Protein AF-A0A087UUV6-F1 (afdb_monomer_lite)

Organism: Stegodyphus mimosarum (NCBI:txid407821)

InterPro domains:
  IPR002867 IBR domain [SM00647] (6-73)
  IPR031127 E3 ubiquitin ligase RBR family [PTHR11685] (10-63)
  IPR044066 TRIAD supradomain [PS51873] (1-73)

Sequence (85 aa):
MFQNSEKDEDYSLKVWIKENESARKHCPKCNMVIEKESGCNHMECVNCNSHMCWLCLKIFPTGPDVYDHLPYCPENQNSSYEDVM

pLDDT: mean 78.53, std 15.55, range [43.66, 93.94]

Structure (mmCIF, N/CA/C/O backbone):
data_AF-A0A087UUV6-F1
#
_entry.id   AF-A0A087UUV6-F1
#
loop_
_atom_site.group_PDB
_atom_site.id
_atom_site.type_symbol
_atom_site.label_atom_id
_atom_site.label_alt_id
_atom_site.label_comp_id
_atom_site.label_asym_id
_atom_site.label_entity_id
_atom_site.label_seq_id
_atom_site.pdbx_PDB_ins_code
_atom_site.Cartn_x
_atom_site.Cartn_y
_atom_site.Cartn_z
_atom_site.occupancy
_atom_site.B_iso_or_equiv
_atom_site.auth_seq_id
_atom_site.auth_comp_id
_atom_site.auth_asym_id
_atom_site.auth_atom_id
_atom_site.pdbx_PDB_model_num
ATOM 1 N N . MET A 1 1 ? -18.561 21.813 32.831 1.00 44.41 1 MET A N 1
ATOM 2 C CA . MET A 1 1 ? -19.243 20.971 31.831 1.00 44.41 1 MET A CA 1
ATOM 3 C C . MET A 1 1 ? -18.485 19.655 31.776 1.00 44.41 1 MET A C 1
ATOM 5 O O . MET A 1 1 ? -17.271 19.677 31.653 1.00 44.41 1 MET A O 1
ATOM 9 N N . PHE A 1 2 ? -19.217 18.580 32.059 1.00 43.66 2 PHE A N 1
ATOM 10 C CA . PHE A 1 2 ? -18.877 17.150 32.063 1.00 43.66 2 PHE A CA 1
ATOM 11 C C . PHE A 1 2 ? -18.023 16.741 30.843 1.00 43.66 2 PHE A C 1
ATOM 13 O O . PHE A 1 2 ? -18.214 17.340 29.794 1.00 43.66 2 PHE A O 1
ATOM 20 N N . GLN A 1 3 ? -17.120 15.757 30.817 1.00 47.09 3 GLN A N 1
ATOM 21 C CA . GLN A 1 3 ? -16.528 14.778 31.742 1.00 47.09 3 GLN A CA 1
ATOM 22 C C . GLN A 1 3 ? -15.297 14.209 30.991 1.00 47.09 3 GLN A C 1
ATOM 24 O O . GLN A 1 3 ? -15.338 14.107 29.767 1.00 47.09 3 GLN A O 1
ATOM 29 N N . ASN A 1 4 ? -14.234 13.819 31.707 1.00 63.03 4 ASN A N 1
ATOM 30 C CA . ASN A 1 4 ? -13.155 12.966 31.185 1.00 63.03 4 ASN A CA 1
ATOM 31 C C . ASN A 1 4 ? -13.742 11.721 30.495 1.00 63.03 4 ASN A C 1
ATOM 33 O O . ASN A 1 4 ? -14.445 10.948 31.149 1.00 63.03 4 ASN A O 1
ATOM 37 N N . SER A 1 5 ? -13.431 11.493 29.218 1.00 54.84 5 SER A N 1
ATOM 38 C CA . SER A 1 5 ? -13.791 10.266 28.494 1.00 54.84 5 SER A CA 1
ATOM 39 C C . SER A 1 5 ? -12.545 9.420 28.210 1.00 54.84 5 SER A C 1
ATOM 41 O O . SER A 1 5 ? -12.093 9.284 27.081 1.00 54.84 5 SER A O 1
ATOM 43 N N . GLU A 1 6 ? -11.975 8.826 29.259 1.00 58.62 6 GLU A N 1
ATOM 44 C CA . GLU A 1 6 ? -10.854 7.868 29.190 1.00 58.62 6 GLU A CA 1
ATOM 45 C C . GLU A 1 6 ? -11.297 6.459 28.725 1.00 58.62 6 GLU A C 1
ATOM 47 O O . GLU A 1 6 ? -10.804 5.454 29.235 1.00 58.62 6 GLU A O 1
ATOM 52 N N . LYS A 1 7 ? -12.281 6.342 27.818 1.00 51.41 7 LYS A N 1
ATOM 53 C CA . LYS A 1 7 ? -12.861 5.040 27.415 1.00 51.41 7 LYS A CA 1
ATOM 54 C C . LYS A 1 7 ? -13.310 4.947 25.955 1.00 51.41 7 LYS A C 1
ATOM 56 O O . LYS A 1 7 ? -14.284 4.261 25.662 1.00 51.41 7 LYS A O 1
ATOM 61 N N . ASP A 1 8 ? -12.604 5.586 25.035 1.00 56.81 8 ASP A N 1
ATOM 62 C CA . ASP A 1 8 ? -12.778 5.246 23.624 1.00 56.81 8 ASP A CA 1
ATOM 63 C C . ASP A 1 8 ? -11.855 4.062 23.296 1.00 56.81 8 ASP A C 1
ATOM 65 O O . ASP A 1 8 ? -10.635 4.207 23.340 1.00 56.81 8 ASP A O 1
ATOM 69 N N . GLU A 1 9 ? -12.410 2.886 22.972 1.00 58.59 9 GLU A N 1
ATOM 70 C CA . GLU A 1 9 ? -11.658 1.692 22.507 1.00 58.59 9 GLU A CA 1
ATOM 71 C C . GLU A 1 9 ? -10.708 2.013 21.336 1.00 58.59 9 GLU A C 1
ATOM 73 O O . GLU A 1 9 ? -9.662 1.391 21.149 1.00 58.59 9 GLU A O 1
ATOM 78 N N . ASP A 1 10 ? -11.049 3.057 20.585 1.00 59.53 10 ASP A N 1
ATOM 79 C CA . ASP A 1 10 ? -10.279 3.625 19.485 1.00 59.53 10 ASP A CA 1
ATOM 80 C C . ASP A 1 10 ? -8.919 4.213 19.943 1.00 59.53 10 ASP A C 1
ATOM 82 O O . ASP A 1 10 ? -7.947 4.216 19.184 1.00 59.53 10 ASP A O 1
ATOM 86 N N . TYR A 1 11 ? -8.791 4.637 21.210 1.00 64.31 11 TYR A N 1
ATOM 87 C CA . TYR A 1 11 ? -7.541 5.170 21.768 1.00 64.31 11 TYR A CA 1
ATOM 88 C C . TYR A 1 11 ? -6.415 4.131 21.748 1.00 64.31 11 TYR A C 1
A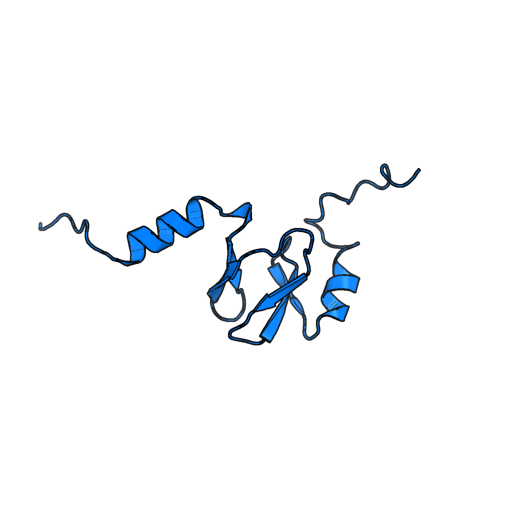TOM 90 O O . TYR A 1 11 ? -5.304 4.434 21.313 1.00 64.31 11 TYR A O 1
ATOM 98 N N . SER A 1 12 ? -6.706 2.891 22.145 1.00 70.88 12 SER A N 1
ATOM 99 C CA . SER A 1 12 ? -5.711 1.814 22.166 1.00 70.88 12 SER A CA 1
ATOM 100 C C . SER A 1 12 ? -5.224 1.447 20.760 1.00 70.88 12 SER A C 1
ATOM 102 O O . SER A 1 12 ? -4.030 1.219 20.572 1.00 70.88 12 SER A O 1
ATOM 104 N N . LEU A 1 13 ? -6.107 1.463 19.753 1.00 66.19 13 LEU A N 1
ATOM 105 C CA . LEU A 1 13 ? -5.734 1.220 18.352 1.00 66.19 13 LEU A CA 1
ATOM 106 C C . LEU A 1 13 ? -4.884 2.362 17.782 1.00 66.19 13 LEU A C 1
ATOM 108 O O . LEU A 1 13 ? -3.879 2.112 17.113 1.00 66.19 13 LEU A O 1
ATOM 112 N N . LYS A 1 14 ? -5.239 3.615 18.087 1.00 68.50 14 LYS A N 1
ATOM 113 C CA . LYS A 1 14 ? -4.453 4.793 17.690 1.00 68.50 14 LYS A CA 1
ATOM 114 C C . LYS A 1 14 ? -3.050 4.780 18.288 1.00 68.50 14 LYS A C 1
ATOM 116 O O . LYS A 1 14 ? -2.098 5.108 17.583 1.00 68.50 14 LYS A O 1
ATOM 121 N N . VAL A 1 15 ? -2.915 4.411 19.563 1.00 72.19 15 VAL A N 1
ATOM 122 C CA . VAL A 1 15 ? -1.611 4.286 20.234 1.00 72.19 15 VAL A CA 1
ATOM 123 C C . VAL A 1 15 ? -0.792 3.171 19.589 1.00 72.19 15 VAL A C 1
ATOM 125 O O . VAL A 1 15 ? 0.334 3.420 19.174 1.00 72.19 15 VAL A O 1
ATOM 128 N N . TRP A 1 16 ? -1.383 1.995 19.370 1.00 70.75 16 TRP A N 1
ATOM 129 C CA . TRP A 1 16 ? -0.690 0.875 18.734 1.00 70.75 16 TRP A CA 1
ATOM 130 C C . TRP A 1 16 ? -0.194 1.213 17.320 1.00 70.75 16 TRP A C 1
ATOM 132 O O . TRP A 1 16 ? 0.936 0.883 16.970 1.00 70.75 16 TRP A O 1
ATOM 142 N N . ILE A 1 17 ? -0.971 1.915 16.490 1.00 68.06 17 ILE A N 1
ATOM 143 C CA . ILE A 1 17 ? -0.503 2.338 15.156 1.00 68.06 17 ILE A CA 1
ATOM 144 C C . ILE A 1 17 ? 0.656 3.338 15.276 1.00 68.06 17 ILE A C 1
ATOM 146 O O . ILE A 1 17 ? 1.685 3.146 14.628 1.00 68.06 17 ILE A O 1
ATOM 150 N N . LYS A 1 18 ? 0.526 4.348 16.147 1.00 65.56 18 LYS A N 1
ATOM 151 C CA . LYS A 1 18 ? 1.557 5.378 16.364 1.00 65.56 18 LYS A CA 1
ATOM 152 C C . LYS A 1 18 ? 2.866 4.827 16.923 1.00 65.56 18 LYS A C 1
ATOM 15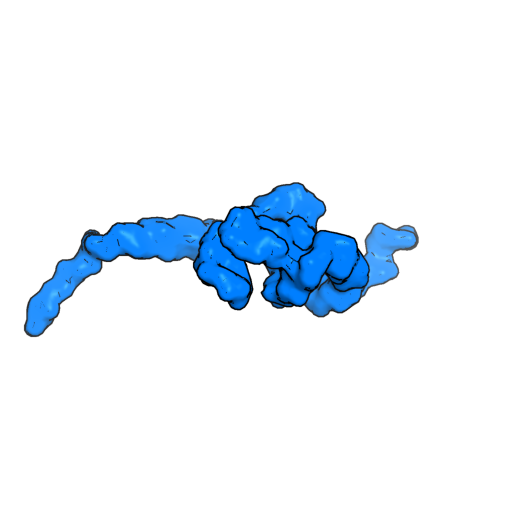4 O O . LYS A 1 18 ? 3.936 5.332 16.604 1.00 65.56 18 LYS A O 1
ATOM 159 N N . GLU A 1 19 ? 2.800 3.783 17.741 1.00 65.25 19 GLU A N 1
ATOM 160 C CA . GLU A 1 19 ? 3.989 3.156 18.321 1.00 65.25 19 GLU A CA 1
ATOM 161 C C . GLU A 1 19 ? 4.880 2.478 17.271 1.00 65.25 19 GLU A C 1
ATOM 163 O O . GLU A 1 19 ? 6.058 2.261 17.536 1.00 65.25 19 GLU A O 1
ATOM 168 N N . ASN A 1 20 ? 4.354 2.135 16.087 1.00 65.81 20 ASN A N 1
ATOM 169 C CA . ASN A 1 20 ? 5.148 1.564 14.994 1.00 65.81 20 ASN A CA 1
ATOM 170 C C . ASN A 1 20 ? 4.683 2.074 13.617 1.00 65.81 20 ASN A C 1
ATOM 172 O O . ASN A 1 20 ? 4.355 1.282 12.731 1.00 65.81 20 ASN A O 1
ATOM 176 N N . GLU A 1 21 ? 4.696 3.392 13.402 1.00 64.44 21 GLU A N 1
ATOM 177 C CA . GLU A 1 21 ? 4.370 4.012 12.098 1.00 64.44 21 GLU A CA 1
ATOM 178 C C . GLU A 1 21 ? 5.290 3.542 10.951 1.00 64.44 21 GLU A C 1
ATOM 180 O O . GLU A 1 21 ? 4.939 3.619 9.771 1.00 64.44 21 GLU A O 1
ATOM 185 N N . SER A 1 22 ? 6.473 3.014 11.281 1.00 69.44 22 SER A N 1
ATOM 186 C CA . SER A 1 22 ? 7.407 2.410 10.325 1.00 69.44 22 SER A CA 1
ATOM 187 C 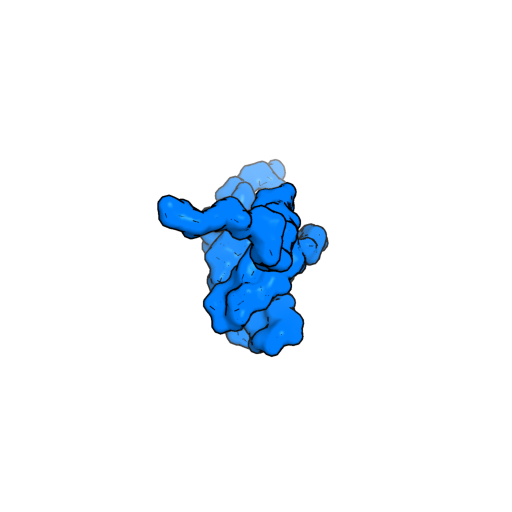C . SER A 1 22 ? 6.953 1.037 9.812 1.00 69.44 22 SER A C 1
ATOM 189 O O . SER A 1 22 ? 7.324 0.654 8.699 1.00 69.44 22 SER A O 1
ATOM 191 N N . ALA A 1 23 ? 6.132 0.321 10.588 1.00 77.50 23 ALA A N 1
ATOM 192 C CA . ALA A 1 23 ? 5.615 -1.008 10.267 1.00 77.50 23 ALA A CA 1
ATOM 193 C C . ALA A 1 23 ? 4.108 -1.016 9.979 1.00 77.50 23 ALA A C 1
AT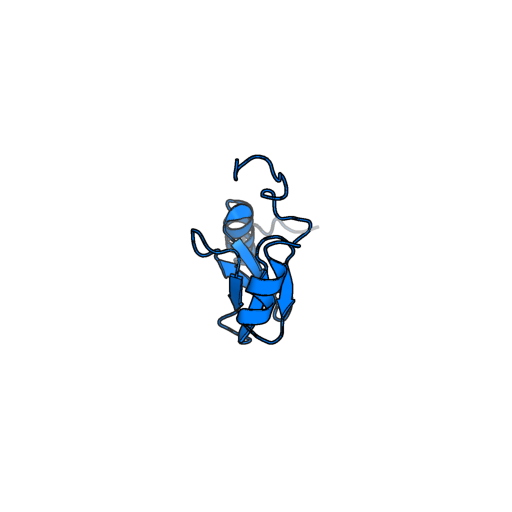OM 195 O O . ALA A 1 23 ? 3.610 -1.992 9.434 1.00 77.50 23 ALA A O 1
ATOM 196 N N . ARG A 1 24 ? 3.366 0.045 10.317 1.00 84.69 24 ARG A N 1
ATOM 197 C CA . ARG A 1 24 ? 1.906 0.105 10.166 1.00 84.69 24 ARG A CA 1
ATOM 198 C C . ARG A 1 24 ? 1.466 1.400 9.502 1.00 84.69 24 ARG A C 1
ATOM 200 O O . ARG A 1 24 ? 1.846 2.484 9.935 1.00 84.69 24 ARG A O 1
ATOM 207 N N . LYS A 1 25 ? 0.638 1.289 8.463 1.00 88.06 25 LYS A N 1
ATOM 208 C CA . LYS A 1 25 ? 0.075 2.428 7.720 1.00 88.06 25 LYS A CA 1
ATOM 209 C C . LYS A 1 25 ? -1.389 2.174 7.376 1.00 88.06 25 LYS A C 1
ATOM 211 O O . LYS A 1 25 ? -1.870 1.053 7.478 1.00 88.06 25 LYS A O 1
ATOM 216 N N . HIS A 1 26 ? -2.107 3.209 6.957 1.00 89.88 26 HIS A N 1
ATOM 217 C CA . HIS A 1 26 ? -3.459 3.057 6.421 1.00 89.88 26 HIS A CA 1
ATOM 218 C C . HIS A 1 26 ? -3.425 2.876 4.906 1.00 89.88 26 HIS A C 1
ATOM 220 O O . HIS A 1 26 ? -2.668 3.544 4.200 1.00 89.88 26 HIS A O 1
ATOM 226 N N . CYS A 1 27 ? -4.283 1.994 4.398 1.00 91.19 27 CYS A N 1
ATOM 227 C CA . CYS A 1 27 ? -4.515 1.855 2.972 1.00 91.19 27 CYS A CA 1
ATOM 228 C C . CYS A 1 27 ? -5.126 3.159 2.420 1.00 91.19 27 CYS A C 1
ATOM 230 O O . CYS A 1 27 ? -6.219 3.537 2.838 1.00 91.19 27 CYS A O 1
ATOM 232 N N . PRO A 1 28 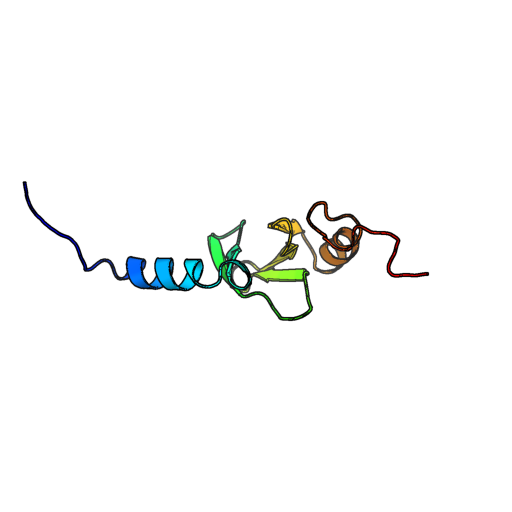? -4.514 3.808 1.419 1.00 90.50 28 PRO A N 1
ATOM 233 C CA . PRO A 1 28 ? -5.028 5.049 0.834 1.00 90.50 28 PRO A CA 1
ATOM 234 C C . PRO A 1 28 ? -6.360 4.879 0.080 1.00 90.50 28 PRO A C 1
ATOM 236 O O . PRO A 1 28 ? -7.018 5.869 -0.222 1.00 90.50 28 PRO A O 1
ATOM 239 N N . LYS A 1 29 ? -6.774 3.640 -0.232 1.00 91.19 29 LYS A N 1
ATOM 240 C CA . LYS A 1 29 ? -8.026 3.344 -0.950 1.00 91.19 29 LYS A CA 1
ATOM 241 C C . LYS A 1 29 ? -9.208 3.077 -0.018 1.00 91.19 29 LYS A C 1
ATOM 243 O O . LYS A 1 29 ? -10.296 3.584 -0.258 1.00 91.19 29 LYS A O 1
ATOM 248 N N . CYS A 1 30 ? -9.019 2.242 1.004 1.00 92.94 30 CYS A N 1
ATOM 249 C CA . CYS A 1 30 ? -10.106 1.782 1.881 1.00 92.94 30 CYS A CA 1
ATOM 250 C C . CYS A 1 30 ? -9.900 2.130 3.361 1.00 92.94 30 CYS A C 1
ATOM 252 O O . CYS A 1 30 ? -10.729 1.770 4.190 1.00 92.94 30 CYS A O 1
ATOM 254 N N . ASN A 1 31 ? -8.798 2.805 3.695 1.00 89.12 31 ASN A N 1
ATOM 255 C CA . ASN A 1 31 ? -8.413 3.225 5.041 1.00 89.12 31 ASN A CA 1
ATOM 256 C C . ASN A 1 31 ? -8.185 2.091 6.063 1.00 89.12 31 ASN A C 1
ATOM 258 O O . ASN A 1 31 ? -7.947 2.362 7.240 1.00 89.12 31 ASN A O 1
ATOM 262 N N . MET A 1 32 ? -8.204 0.822 5.640 1.00 89.81 32 MET A N 1
ATOM 263 C CA . MET A 1 32 ? -7.844 -0.302 6.509 1.00 89.81 32 MET A CA 1
ATOM 264 C C . MET A 1 32 ? -6.361 -0.240 6.893 1.00 89.81 32 MET A C 1
ATOM 266 O O . MET A 1 32 ? -5.522 0.123 6.068 1.00 89.81 32 MET A O 1
ATOM 270 N N . VAL A 1 33 ? -6.041 -0.611 8.133 1.00 88.25 33 VAL A N 1
ATOM 271 C CA . VAL A 1 33 ? -4.657 -0.731 8.605 1.00 88.25 33 VAL A CA 1
ATOM 272 C C . VAL A 1 33 ? -3.960 -1.859 7.846 1.00 88.25 33 VAL A C 1
ATOM 274 O O . VAL A 1 33 ? -4.468 -2.974 7.768 1.00 88.25 33 VAL A O 1
ATOM 277 N N . ILE A 1 34 ? -2.800 -1.548 7.286 1.00 88.50 34 ILE A N 1
ATOM 278 C CA . ILE A 1 34 ? -1.896 -2.478 6.621 1.00 88.50 34 ILE A CA 1
ATOM 279 C C . ILE A 1 34 ? -0.574 -2.520 7.387 1.00 88.50 34 ILE A C 1
ATOM 281 O O . ILE A 1 34 ? -0.083 -1.499 7.875 1.00 88.50 34 ILE A O 1
ATOM 285 N N . GLU A 1 35 ? -0.004 -3.712 7.488 1.00 85.81 35 GLU A N 1
ATOM 286 C CA . GLU A 1 35 ? 1.278 -3.960 8.139 1.00 85.81 35 GLU A CA 1
ATOM 287 C C . GLU A 1 35 ? 2.339 -4.248 7.080 1.00 85.81 35 GLU A C 1
ATOM 289 O O . GLU A 1 35 ? 2.074 -4.982 6.133 1.00 85.81 35 GLU A O 1
ATOM 294 N N . LYS A 1 36 ? 3.522 -3.648 7.215 1.00 81.81 36 LYS A N 1
ATOM 295 C CA . LYS A 1 36 ? 4.633 -3.821 6.284 1.00 81.81 36 LYS A CA 1
ATOM 296 C C . LYS A 1 36 ? 5.154 -5.247 6.353 1.00 81.81 36 LYS A C 1
ATOM 298 O O . LYS A 1 36 ? 5.596 -5.691 7.411 1.00 81.81 36 LYS A O 1
ATOM 303 N N . GLU A 1 37 ? 5.245 -5.907 5.207 1.00 76.31 37 GLU A N 1
ATOM 304 C CA . GLU A 1 37 ? 6.052 -7.116 5.107 1.00 76.31 37 GLU A CA 1
ATOM 305 C C . GLU A 1 37 ? 7.550 -6.754 5.126 1.00 76.31 37 GLU A C 1
ATOM 307 O O . GLU A 1 37 ? 8.022 -5.835 4.438 1.00 76.31 37 GLU A O 1
ATOM 312 N N . SER A 1 38 ? 8.322 -7.447 5.964 1.00 76.00 38 SER A N 1
ATOM 313 C CA . SER A 1 38 ? 9.767 -7.228 6.054 1.00 76.00 38 SER A CA 1
ATOM 314 C C . SER A 1 38 ? 10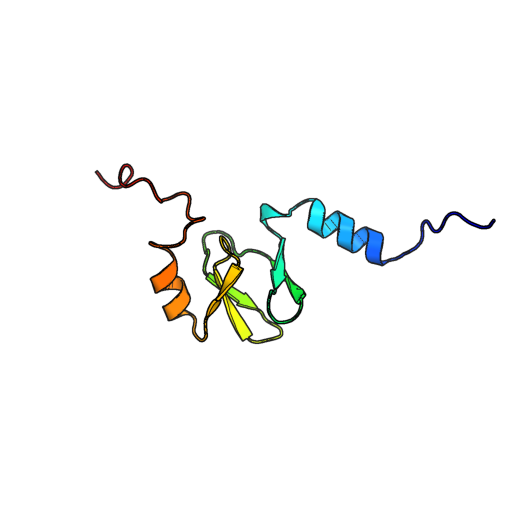.434 -7.492 4.700 1.00 76.00 38 SER A C 1
ATOM 316 O O . SER A 1 38 ? 10.157 -8.490 4.046 1.00 76.00 38 SER A O 1
ATOM 318 N N . GLY A 1 39 ? 11.318 -6.590 4.265 1.00 75.75 39 GLY A N 1
ATOM 319 C CA . GLY A 1 39 ? 12.097 -6.756 3.031 1.00 75.75 39 GLY A CA 1
ATOM 320 C C . GLY A 1 39 ? 11.385 -6.414 1.714 1.00 75.75 39 GLY A C 1
ATOM 321 O O . GLY A 1 39 ? 12.073 -6.265 0.708 1.00 75.75 39 GLY A O 1
ATOM 322 N N . CYS A 1 40 ? 10.063 -6.202 1.697 1.00 81.75 40 CYS A N 1
ATOM 323 C CA . CYS A 1 40 ? 9.339 -5.781 0.492 1.00 81.75 40 CYS A CA 1
ATOM 324 C C . CYS A 1 40 ? 8.733 -4.376 0.654 1.00 81.75 40 CYS A C 1
ATOM 326 O O . CYS A 1 40 ? 8.249 -4.001 1.724 1.00 81.75 40 CYS A O 1
ATOM 328 N N . ASN A 1 41 ? 8.791 -3.572 -0.410 1.00 88.88 41 ASN A N 1
ATOM 329 C CA . ASN A 1 41 ? 8.113 -2.272 -0.489 1.00 88.88 41 ASN A CA 1
ATOM 330 C C . ASN A 1 41 ? 6.853 -2.327 -1.365 1.00 88.88 41 ASN A C 1
ATOM 332 O O . ASN A 1 41 ? 6.121 -1.342 -1.428 1.00 88.88 41 ASN A O 1
ATOM 336 N N . HIS A 1 42 ? 6.585 -3.457 -2.019 1.00 92.12 42 HIS A N 1
ATOM 337 C CA . HIS A 1 42 ? 5.294 -3.745 -2.635 1.00 92.12 42 HIS A CA 1
ATOM 338 C C . HIS A 1 42 ? 4.350 -4.306 -1.574 1.00 92.12 42 HIS A C 1
ATOM 340 O O . HIS A 1 42 ? 4.695 -5.245 -0.867 1.00 92.12 42 HIS A O 1
ATOM 346 N N . MET A 1 43 ? 3.176 -3.693 -1.448 1.00 91.69 43 MET A N 1
ATOM 347 C CA . MET A 1 43 ? 2.147 -4.081 -0.491 1.00 91.69 43 MET A CA 1
ATOM 348 C C . MET A 1 43 ? 0.817 -4.280 -1.199 1.00 91.69 43 MET A C 1
ATOM 350 O O . MET A 1 43 ? 0.440 -3.483 -2.059 1.00 91.69 43 MET A O 1
ATOM 354 N N . GLU A 1 44 ? 0.071 -5.298 -0.789 1.00 92.69 44 GLU A N 1
ATOM 355 C CA . GLU A 1 44 ? -1.295 -5.540 -1.238 1.00 92.69 44 GLU A CA 1
ATOM 356 C C . GLU A 1 44 ? -2.263 -5.409 -0.063 1.00 92.69 44 GLU A C 1
ATOM 358 O O . GLU A 1 44 ? -2.069 -5.986 1.006 1.00 92.69 44 GLU A O 1
ATOM 363 N N . CYS A 1 45 ? -3.317 -4.615 -0.242 1.00 91.88 45 CYS A N 1
ATOM 364 C CA . CYS A 1 45 ? -4.343 -4.492 0.783 1.00 91.88 45 CYS A CA 1
ATOM 365 C C . CYS A 1 45 ? -5.286 -5.696 0.742 1.00 91.88 45 CYS A C 1
ATOM 367 O O . CYS A 1 45 ? -6.089 -5.800 -0.178 1.00 91.88 45 CYS A O 1
ATOM 369 N N . VAL A 1 46 ? -5.295 -6.504 1.801 1.00 90.94 46 VAL A N 1
ATOM 370 C CA . VAL A 1 46 ? -6.161 -7.694 1.943 1.00 90.94 46 VAL A CA 1
ATOM 371 C C . VAL A 1 46 ? -7.670 -7.419 1.859 1.00 90.94 46 VAL A C 1
ATOM 373 O O . VAL A 1 46 ? -8.452 -8.332 1.624 1.00 90.94 46 VAL A O 1
ATOM 376 N N . ASN A 1 47 ? -8.103 -6.172 2.066 1.00 92.56 47 ASN A N 1
ATOM 377 C CA . ASN A 1 47 ? -9.521 -5.804 2.051 1.00 92.56 47 ASN A CA 1
ATOM 378 C C . ASN A 1 47 ? -10.015 -5.298 0.694 1.00 92.56 47 ASN A C 1
ATOM 380 O O . ASN A 1 47 ? -11.174 -5.494 0.348 1.00 92.56 47 ASN A O 1
ATOM 384 N N . CYS A 1 48 ? -9.167 -4.611 -0.074 1.00 93.44 48 CYS A N 1
ATOM 385 C CA . CYS A 1 48 ? -9.583 -4.009 -1.348 1.00 93.44 48 CYS A CA 1
ATOM 386 C C . CYS A 1 48 ? -8.720 -4.417 -2.547 1.00 93.44 48 CYS A C 1
ATOM 388 O O . CYS A 1 48 ? -8.917 -3.875 -3.640 1.00 93.44 48 CYS A O 1
ATOM 390 N N . ASN A 1 49 ? -7.775 -5.335 -2.321 1.00 92.25 49 ASN A N 1
ATOM 391 C CA . ASN A 1 49 ? -6.837 -5.922 -3.279 1.00 92.25 49 ASN A CA 1
ATOM 392 C C . ASN A 1 49 ? -6.095 -4.878 -4.124 1.00 92.25 49 ASN A C 1
ATOM 394 O O . ASN A 1 49 ? -5.784 -5.093 -5.288 1.00 92.25 49 ASN A O 1
ATOM 398 N N . SER A 1 50 ? -5.863 -3.687 -3.563 1.00 93.25 50 SER A N 1
ATOM 399 C CA . SER A 1 50 ? -5.065 -2.658 -4.222 1.00 93.25 50 SER A CA 1
ATOM 400 C C . SER A 1 50 ? -3.593 -2.876 -3.923 1.00 93.25 50 SER A C 1
ATOM 402 O O . SER A 1 50 ? -3.230 -3.013 -2.750 1.00 93.25 50 SER A O 1
ATOM 404 N N . HIS A 1 51 ? -2.760 -2.794 -4.953 1.00 93.94 51 HIS A N 1
ATOM 405 C CA . HIS A 1 51 ? -1.313 -2.812 -4.803 1.00 93.94 51 HIS A CA 1
ATOM 406 C C . HIS A 1 51 ? -0.800 -1.392 -4.564 1.00 93.94 51 HIS A C 1
ATOM 408 O O . HIS A 1 51 ? -1.311 -0.433 -5.143 1.00 93.94 51 HIS A O 1
ATOM 414 N N . MET A 1 52 ? 0.185 -1.229 -3.690 1.00 93.62 52 MET A N 1
ATOM 415 C CA . MET A 1 52 ? 0.763 0.076 -3.389 1.00 93.62 52 MET A CA 1
ATOM 416 C C . MET A 1 52 ? 2.234 -0.014 -3.011 1.00 93.62 52 MET A C 1
ATOM 418 O O . MET A 1 52 ? 2.705 -1.034 -2.511 1.00 93.62 52 MET A O 1
ATOM 422 N N . CYS A 1 53 ? 2.947 1.087 -3.222 1.00 93.75 53 CYS A N 1
ATOM 423 C CA . CYS A 1 53 ? 4.302 1.254 -2.712 1.00 93.75 53 CYS A CA 1
ATOM 424 C C . CYS A 1 53 ? 4.253 1.667 -1.235 1.00 93.75 53 CYS A C 1
ATOM 426 O O . CYS A 1 53 ? 3.638 2.675 -0.896 1.00 93.75 53 CYS A O 1
ATOM 428 N N . TRP A 1 54 ? 4.925 0.931 -0.350 1.00 91.81 54 TRP A N 1
ATOM 429 C CA . TRP A 1 54 ? 4.987 1.234 1.086 1.00 91.81 54 TRP A CA 1
ATOM 430 C C . TRP A 1 54 ? 5.641 2.588 1.398 1.00 91.81 54 TRP A C 1
ATOM 432 O O . TRP A 1 54 ? 5.296 3.257 2.381 1.00 91.81 54 TRP A O 1
ATOM 442 N N . LEU A 1 55 ? 6.601 2.981 0.559 1.00 90.25 55 LEU A N 1
ATOM 443 C CA . LEU A 1 55 ? 7.407 4.180 0.752 1.00 90.25 55 LEU A CA 1
ATOM 444 C C . LEU A 1 55 ? 6.564 5.436 0.502 1.00 90.25 55 LEU A C 1
ATOM 446 O O . LEU A 1 55 ? 6.362 6.228 1.418 1.00 90.25 55 LEU A O 1
ATOM 450 N N . CYS A 1 56 ? 5.996 5.562 -0.702 1.00 92.00 56 CYS A N 1
ATOM 451 C CA . CYS A 1 56 ? 5.252 6.751 -1.134 1.00 92.00 56 CYS A CA 1
ATOM 452 C C . CYS A 1 56 ? 3.721 6.620 -1.051 1.00 92.00 56 CYS A C 1
ATOM 454 O O . CYS A 1 56 ? 3.013 7.571 -1.371 1.00 92.00 56 CYS A O 1
ATOM 456 N N . LEU A 1 57 ? 3.192 5.447 -0.680 1.00 91.38 57 LEU A N 1
ATOM 457 C CA . LEU A 1 57 ? 1.754 5.138 -0.613 1.00 91.38 57 LEU A CA 1
ATOM 458 C C . LEU A 1 57 ? 0.980 5.331 -1.930 1.00 91.38 57 LEU A C 1
ATOM 460 O O . LEU A 1 57 ? -0.247 5.433 -1.930 1.00 91.38 57 LEU A O 1
ATOM 464 N N . LYS A 1 58 ? 1.661 5.338 -3.079 1.00 92.81 58 LYS A N 1
ATOM 465 C CA . LYS A 1 58 ? 0.995 5.385 -4.386 1.00 92.81 58 LYS A CA 1
ATOM 466 C C . LYS A 1 58 ? 0.314 4.047 -4.690 1.00 92.81 58 LYS A C 1
ATOM 468 O O . LYS A 1 58 ? 0.920 2.999 -4.480 1.00 92.81 58 LYS A O 1
ATOM 473 N N . ILE A 1 59 ? -0.927 4.098 -5.184 1.00 93.94 59 ILE A N 1
ATOM 474 C CA . ILE A 1 59 ? -1.734 2.930 -5.575 1.00 93.94 59 ILE A CA 1
ATOM 475 C C . ILE A 1 59 ? -1.479 2.580 -7.042 1.00 93.94 59 ILE A C 1
ATOM 477 O O . ILE A 1 59 ? -1.394 3.471 -7.890 1.00 93.94 59 ILE A O 1
ATOM 481 N N . PHE A 1 60 ? -1.441 1.285 -7.333 1.00 93.69 60 PHE A N 1
ATOM 482 C CA . PHE A 1 60 ? -1.241 0.716 -8.654 1.00 93.69 60 PHE A CA 1
ATOM 483 C C . PHE A 1 60 ? -2.293 -0.364 -8.956 1.00 93.69 60 PHE A C 1
ATOM 485 O O . PHE A 1 60 ? -2.835 -0.974 -8.026 1.00 93.69 60 PHE A O 1
ATOM 492 N N . PRO A 1 61 ? -2.616 -0.590 -10.243 1.00 90.06 61 PRO A N 1
ATOM 493 C CA . PRO A 1 61 ? -3.616 -1.575 -10.630 1.00 90.06 61 PRO A CA 1
ATOM 494 C C . PRO A 1 61 ? -3.110 -3.014 -10.496 1.00 90.06 61 PRO A C 1
ATOM 496 O O . PRO A 1 61 ? -3.923 -3.891 -10.213 1.00 90.06 61 PRO A O 1
ATOM 499 N N . THR A 1 62 ? -1.805 -3.263 -10.648 1.00 92.81 62 THR A N 1
ATOM 500 C CA . THR A 1 62 ? -1.211 -4.600 -10.506 1.00 92.81 62 THR A CA 1
ATOM 501 C C . THR A 1 62 ? 0.062 -4.584 -9.652 1.00 92.81 62 THR A C 1
ATOM 503 O O . THR A 1 62 ? 0.662 -3.534 -9.421 1.00 92.81 62 THR A O 1
ATOM 506 N N . GLY A 1 63 ? 0.477 -5.755 -9.159 1.00 90.88 63 GLY A N 1
ATOM 507 C CA . GLY A 1 63 ? 1.745 -5.919 -8.440 1.00 90.88 63 GLY A CA 1
ATOM 508 C C . GLY A 1 63 ? 2.992 -5.547 -9.260 1.00 90.88 63 GLY A C 1
ATOM 509 O O . GLY A 1 63 ? 3.818 -4.793 -8.745 1.00 90.88 63 GLY A O 1
ATOM 510 N N . PRO A 1 64 ? 3.127 -5.996 -10.527 1.00 93.19 64 PRO A N 1
ATOM 511 C CA . PRO A 1 64 ? 4.227 -5.606 -11.415 1.00 93.19 64 PRO A CA 1
ATOM 512 C C . PRO A 1 64 ? 4.440 -4.094 -11.531 1.00 93.19 64 PRO A C 1
ATOM 514 O O . PRO A 1 64 ? 5.570 -3.633 -11.402 1.00 93.19 64 PRO A O 1
ATOM 517 N N . ASP A 1 65 ? 3.360 -3.314 -11.644 1.00 93.69 65 ASP A N 1
ATOM 518 C CA . ASP A 1 65 ? 3.449 -1.849 -11.733 1.00 93.69 65 ASP A CA 1
ATOM 519 C C . ASP A 1 65 ? 4.126 -1.217 -10.500 1.00 93.69 65 ASP A C 1
ATOM 521 O O . ASP A 1 65 ? 4.731 -0.146 -10.585 1.00 93.69 65 ASP A O 1
ATOM 525 N N . VAL A 1 66 ? 4.023 -1.865 -9.332 1.00 92.94 66 VAL A N 1
ATOM 526 C CA . VAL A 1 66 ? 4.696 -1.397 -8.115 1.00 92.94 66 VAL A CA 1
ATOM 527 C C . VAL A 1 66 ? 6.189 -1.655 -8.197 1.00 92.94 66 VAL A C 1
ATOM 529 O O . VAL A 1 66 ? 6.961 -0.756 -7.873 1.00 92.94 66 VAL A O 1
ATOM 532 N N . TYR A 1 67 ? 6.600 -2.843 -8.646 1.00 90.56 67 TYR A N 1
ATOM 533 C CA . TYR A 1 67 ? 8.014 -3.173 -8.833 1.00 90.56 67 TYR A CA 1
ATOM 534 C C . TYR A 1 67 ? 8.676 -2.251 -9.856 1.00 90.56 67 TYR A C 1
ATOM 536 O O . TYR A 1 67 ? 9.761 -1.742 -9.577 1.00 90.56 67 TYR A O 1
ATOM 544 N N . ASP A 1 68 ? 7.992 -1.949 -10.960 1.00 91.62 68 ASP A N 1
ATOM 545 C CA . ASP A 1 68 ? 8.462 -0.988 -11.964 1.00 91.62 68 ASP A CA 1
ATOM 546 C C . ASP A 1 68 ? 8.611 0.427 -11.381 1.00 91.62 68 ASP A C 1
ATOM 548 O O . ASP A 1 68 ? 9.480 1.195 -11.793 1.00 91.62 68 ASP A O 1
ATOM 552 N N . HIS A 1 69 ? 7.797 0.780 -10.382 1.00 90.81 69 HIS A N 1
ATOM 553 C CA . HIS A 1 69 ? 7.897 2.057 -9.684 1.00 90.81 69 HIS A CA 1
ATOM 554 C C . HIS A 1 69 ? 9.038 2.122 -8.657 1.00 90.81 69 HIS A C 1
ATOM 556 O O . HIS A 1 69 ? 9.590 3.206 -8.468 1.00 90.81 69 HIS A O 1
ATOM 562 N N . LEU A 1 70 ? 9.393 1.023 -7.975 1.00 89.50 70 LEU A N 1
ATOM 563 C CA . LEU A 1 70 ? 10.335 1.045 -6.841 1.00 89.50 70 LEU A CA 1
ATOM 564 C C . LEU A 1 70 ? 11.675 1.758 -7.137 1.00 89.50 70 LEU A C 1
ATOM 566 O O . LEU A 1 70 ? 12.070 2.587 -6.311 1.00 89.50 70 LEU A O 1
ATOM 570 N N . PRO A 1 71 ? 12.361 1.534 -8.280 1.00 88.56 71 PRO A N 1
ATOM 571 C CA . PRO A 1 71 ? 13.615 2.226 -8.605 1.00 88.56 71 PRO A CA 1
ATOM 572 C C . PRO A 1 71 ? 13.464 3.744 -8.764 1.00 88.56 71 PRO A C 1
ATOM 574 O O . PRO A 1 71 ? 14.419 4.483 -8.557 1.00 88.56 71 PRO A O 1
ATOM 577 N N . TYR A 1 72 ? 12.264 4.210 -9.115 1.00 88.25 72 TYR A N 1
ATOM 578 C CA . TYR A 1 72 ? 11.948 5.618 -9.374 1.00 88.25 72 TYR A CA 1
ATOM 579 C C . TYR A 1 72 ? 11.101 6.246 -8.264 1.00 88.25 72 TYR A C 1
ATOM 581 O O . TYR A 1 72 ? 10.551 7.339 -8.429 1.00 88.25 72 TYR A O 1
ATOM 589 N N . CYS A 1 73 ? 10.916 5.542 -7.148 1.00 89.31 73 CYS A N 1
ATOM 590 C CA . CYS A 1 73 ? 10.107 6.039 -6.054 1.00 89.31 73 CYS A CA 1
ATOM 591 C C . CYS A 1 73 ? 10.846 7.198 -5.361 1.00 89.31 73 CYS A C 1
ATOM 593 O O . CYS A 1 73 ? 11.976 7.006 -4.921 1.00 89.31 73 CYS A O 1
ATOM 595 N N . PRO A 1 74 ? 10.230 8.390 -5.230 1.00 86.25 74 PRO A N 1
ATOM 596 C CA . PRO A 1 74 ? 10.899 9.567 -4.662 1.00 86.25 74 PRO A CA 1
ATOM 597 C C . PRO A 1 74 ? 11.285 9.381 -3.189 1.00 86.25 74 PRO A C 1
ATOM 599 O O . PRO A 1 74 ? 12.228 9.998 -2.713 1.00 86.25 74 PRO A O 1
ATOM 602 N N . GLU A 1 75 ? 10.578 8.491 -2.491 1.00 86.75 75 GLU A N 1
ATOM 603 C CA . GLU A 1 75 ? 10.820 8.130 -1.092 1.00 86.75 75 GLU A CA 1
ATOM 604 C C . GLU A 1 75 ? 11.747 6.907 -0.955 1.00 86.75 75 GLU A C 1
ATOM 606 O O . GLU A 1 75 ? 11.950 6.388 0.145 1.00 86.75 75 GLU A O 1
ATOM 611 N N . ASN A 1 76 ? 12.282 6.389 -2.067 1.00 82.94 76 ASN A N 1
ATOM 612 C CA . ASN A 1 76 ? 13.244 5.299 -2.029 1.00 82.94 76 ASN A CA 1
ATOM 613 C C . ASN A 1 76 ? 14.617 5.840 -1.649 1.00 82.94 76 ASN A C 1
ATOM 615 O O . ASN A 1 76 ? 15.329 6.431 -2.455 1.00 82.94 76 ASN A O 1
ATOM 619 N N . GLN A 1 77 ? 14.991 5.591 -0.399 1.00 68.31 77 GLN A N 1
ATOM 620 C CA . GLN A 1 77 ? 16.289 5.965 0.157 1.00 68.31 77 GLN A CA 1
ATOM 621 C C . GLN A 1 77 ? 17.464 5.234 -0.519 1.00 68.31 77 GLN A C 1
ATOM 623 O O . GLN A 1 77 ? 18.600 5.643 -0.329 1.00 68.31 77 GLN A O 1
ATOM 628 N N . ASN A 1 78 ? 17.203 4.250 -1.392 1.00 60.91 78 ASN A N 1
ATOM 629 C CA . ASN A 1 78 ? 18.206 3.659 -2.287 1.00 60.91 78 ASN A CA 1
ATOM 630 C C . ASN A 1 78 ? 18.443 4.499 -3.567 1.00 60.91 78 ASN A C 1
ATOM 632 O O . ASN A 1 78 ? 18.908 3.981 -4.578 1.00 60.91 78 ASN A O 1
ATOM 636 N N . SER A 1 79 ? 18.105 5.795 -3.548 1.00 51.38 79 SER A N 1
ATOM 637 C CA . SER A 1 79 ? 18.365 6.752 -4.635 1.00 51.38 79 SER A CA 1
ATOM 638 C C . SER A 1 79 ? 19.844 7.164 -4.760 1.00 51.38 79 SER A C 1
ATOM 640 O O . SER A 1 79 ? 20.161 8.007 -5.603 1.00 51.38 79 SER A O 1
ATOM 642 N N . SER A 1 80 ? 20.770 6.615 -3.970 1.00 49.53 80 SER A N 1
ATOM 643 C CA . SER A 1 80 ? 22.199 6.763 -4.247 1.00 49.53 80 SER A CA 1
ATOM 644 C C . SER A 1 80 ? 22.672 5.607 -5.117 1.00 49.53 80 SER A C 1
ATOM 646 O O . SER A 1 80 ? 22.873 4.482 -4.672 1.00 49.53 80 SER A O 1
ATOM 648 N N . TYR A 1 81 ? 22.922 5.935 -6.375 1.00 58.06 81 TYR A N 1
ATOM 649 C CA . TYR A 1 81 ? 23.786 5.253 -7.343 1.00 58.06 81 TYR A CA 1
ATOM 650 C C . TYR A 1 81 ? 25.241 5.030 -6.844 1.00 58.06 81 TYR A C 1
ATOM 652 O O . TYR A 1 81 ? 26.166 5.015 -7.651 1.00 58.06 81 TYR A O 1
ATOM 660 N N . GLU A 1 82 ? 25.463 4.869 -5.536 1.00 56.59 82 GLU A N 1
ATOM 661 C CA . GLU A 1 82 ? 26.769 4.620 -4.911 1.00 56.59 82 GLU A CA 1
ATOM 662 C C . GLU A 1 82 ? 26.890 3.229 -4.256 1.00 56.59 82 GLU A C 1
ATOM 664 O O . GLU A 1 82 ? 27.995 2.850 -3.897 1.00 56.59 82 GLU A O 1
ATOM 669 N N . ASP A 1 83 ? 25.826 2.417 -4.176 1.00 55.81 83 ASP A N 1
ATOM 670 C CA . ASP A 1 83 ? 25.896 1.061 -3.582 1.00 55.81 83 ASP A CA 1
ATOM 671 C C . ASP A 1 83 ? 26.022 -0.084 -4.614 1.00 55.81 83 ASP A C 1
ATOM 673 O O . ASP A 1 83 ? 25.866 -1.258 -4.276 1.00 55.81 83 ASP A O 1
ATOM 677 N N . VAL A 1 84 ? 26.284 0.228 -5.893 1.00 56.59 84 VAL A N 1
ATOM 678 C CA . VAL A 1 84 ? 26.439 -0.783 -6.968 1.00 56.59 84 VAL A CA 1
ATOM 679 C C . VAL A 1 84 ? 27.750 -0.651 -7.760 1.00 56.59 84 VAL A C 1
ATOM 681 O O . VAL A 1 84 ? 27.826 -1.101 -8.903 1.00 56.59 84 VAL A O 1
ATOM 684 N N . MET A 1 85 ? 28.793 -0.064 -7.168 1.00 44.84 85 MET A N 1
ATOM 685 C CA . MET A 1 85 ? 30.161 -0.078 -7.712 1.00 44.84 85 MET A CA 1
ATOM 686 C C . MET A 1 85 ? 31.166 -0.482 -6.640 1.00 44.84 85 MET A C 1
ATOM 688 O O . MET A 1 85 ? 31.179 0.173 -5.578 1.00 44.84 85 MET A O 1
#

Radius of gyration: 16.92 Å; chains: 1; bounding box: 49×29×44 Å

Secondary structure (DSSP, 8-state):
--------HHHHHHHHHHHTTTTEEE-TTT--EEEPPTT--EEE-TTT--EEETTT--EESSHHHHHHHGGG-TT-TT--TTS--

Foldseek 3Di:
DDDDDPDDPVVVVVVVCVVCVVQWDAQPPPRDIDGDDPPDQWDADPPPRWIAGNQQNDTDPDSVVNVVCQQVPPRNPVVDPPPPD